Protein AF-A0AAP6H0I6-F1 (afdb_monomer)

Secondary structure (DSSP, 8-state):
-HHHHHSS-TTHHHHHHHTT--TT-B-TTS-BHHHHHHHTT--HHHHHHHHHTT--TTS--SSTT--HHHHHHHTT-HHHHHHHHHTT--TT--BPPPTT--SPPB-HHHHHHHH----TTTHHHHHHHHHHHHHTT---PPPPHHHHHHHHHTT---SGGGS---

Sequence (166 aa):
MIYAVRLEDPAFLPLLLKHGGDPNTRSSGGESLLFQAFINGNQWKNVQQLVEAGAKVNENNLGKADTVLSWYTARGGFDAAYWLLEHGADPTISAPAASGSSSPARQMMVEDIYWEITTPDLLPWQKKCQQWLIARNIPRPPMPEHIRKKREAFGFPTREEDIPLL

Radius of gyration: 16.96 Å; Cα contacts (8 Å, |Δi|>4): 222; chains: 1; bounding box: 37×36×47 Å

Nearest PDB structures (foldseek):
  3eu9-assembly1_A  TM=8.163E-01  e=2.969E-03  Homo sapiens
  6gcu-assembly2_F  TM=6.963E-01  e=8.961E-04  synthetic construct
  1nfi-assembly2_E  TM=8.223E-01  e=5.370E-02  Homo sapiens
  1ikn-assembly1_D  TM=6.160E-01  e=1.327E-02  Homo sapiens
  5vrq-assembly1_A-2  TM=4.408E-01  e=3.602E-02  Legionella pneumophila subsp. pneumophila str. Philadelphia 1

Foldseek 3Di:
DLVQLLDLPVPVLLVCLVVPNQQQDADPVQFHSLVSNCVSPVSLVSNVSSLVSPHPQADAGPDQVNGSLLVCLVVLVLVSNLVSVVSPHDQQRFDCDDPPDPDHTDSRSLLSLQQNDDDPVSVVSSLSVVVSCVVVVNDRDPHDPVSLVVCVVVVHDNDPVSRDSD

pLDDT: mean 89.98, std 9.04, range [55.81, 98.38]

Solvent-accessible surface area (backbone atoms only — not comparable to full-atom values): 9448 Å² total; per-residue (Å²): 106,72,70,40,38,47,41,87,63,60,69,55,42,58,55,42,45,75,72,74,44,64,45,70,46,58,46,96,88,55,37,36,44,57,54,45,7,46,75,51,77,53,31,58,70,43,37,53,52,30,48,77,68,66,23,65,55,70,48,56,40,89,52,72,47,35,27,60,53,37,59,27,26,76,69,36,39,21,59,61,31,37,54,39,48,77,70,69,38,63,54,75,54,41,35,76,49,61,94,89,54,89,58,75,59,50,42,59,37,50,45,25,52,76,62,57,78,58,54,82,87,34,43,69,30,30,33,51,42,44,51,55,33,52,78,68,71,49,75,87,71,81,83,52,68,71,56,36,54,50,27,50,76,72,73,43,77,64,52,70,88,76,52,71,92,103

Structure (mmCIF, N/CA/C/O backbone):
data_AF-A0AAP6H0I6-F1
#
_entry.id   AF-A0AAP6H0I6-F1
#
loop_
_atom_site.group_PDB
_atom_site.id
_atom_site.type_symbol
_atom_site.label_atom_id
_atom_site.label_alt_id
_atom_site.label_comp_id
_atom_site.label_asym_id
_atom_site.label_entity_id
_atom_site.label_seq_id
_atom_site.pdbx_PDB_ins_code
_atom_site.Cartn_x
_atom_site.Cartn_y
_atom_site.Cartn_z
_atom_site.occupancy
_atom_site.B_iso_or_equiv
_atom_site.auth_seq_id
_atom_site.auth_comp_id
_atom_site.auth_asym_id
_atom_site.auth_atom_id
_atom_site.pdbx_PDB_model_num
ATOM 1 N N . MET A 1 1 ? -5.540 5.046 20.612 1.00 90.25 1 MET A N 1
ATOM 2 C CA . MET A 1 1 ? -5.401 4.711 19.179 1.00 90.25 1 MET A CA 1
ATOM 3 C C . MET A 1 1 ? -4.033 5.087 18.629 1.00 90.25 1 MET A C 1
ATOM 5 O O . MET A 1 1 ? -3.238 4.181 18.442 1.00 90.25 1 MET A O 1
ATOM 9 N N . ILE A 1 2 ? -3.711 6.378 18.456 1.00 91.00 2 ILE A N 1
ATOM 10 C CA . ILE A 1 2 ? -2.448 6.816 17.819 1.00 91.00 2 ILE A CA 1
ATOM 11 C C . ILE A 1 2 ? -1.206 6.210 18.475 1.00 91.00 2 ILE A C 1
ATOM 13 O O . ILE A 1 2 ? -0.399 5.607 17.783 1.00 91.00 2 ILE A O 1
ATOM 17 N N . TYR A 1 3 ? -1.071 6.322 19.800 1.00 89.25 3 TYR A N 1
ATOM 18 C CA . TYR A 1 3 ? 0.094 5.779 20.504 1.00 89.25 3 TYR A CA 1
ATOM 19 C C . TYR A 1 3 ? 0.251 4.268 20.286 1.00 89.25 3 TYR A C 1
ATOM 21 O O . TYR A 1 3 ? 1.319 3.829 19.887 1.00 89.25 3 TYR A O 1
ATOM 29 N N . ALA A 1 4 ? -0.831 3.498 20.448 1.00 90.00 4 ALA A N 1
ATOM 30 C CA . ALA A 1 4 ? -0.816 2.045 20.274 1.00 90.00 4 ALA A CA 1
ATOM 31 C C . ALA A 1 4 ? -0.407 1.609 18.858 1.00 90.00 4 ALA A C 1
ATOM 33 O O . ALA A 1 4 ? 0.309 0.632 18.713 1.00 90.00 4 ALA A O 1
ATOM 34 N N . VAL A 1 5 ? -0.808 2.354 17.823 1.00 91.38 5 VAL A N 1
ATOM 35 C CA . VAL A 1 5 ? -0.427 2.058 16.431 1.00 91.38 5 VAL A CA 1
ATOM 36 C C . VAL A 1 5 ? 1.071 2.252 16.169 1.00 91.38 5 VAL A C 1
ATOM 38 O O . VAL A 1 5 ? 1.626 1.599 15.287 1.00 91.38 5 VAL A O 1
ATOM 41 N N . ARG A 1 6 ? 1.730 3.139 16.925 1.00 89.25 6 ARG A N 1
ATOM 42 C CA . ARG A 1 6 ? 3.173 3.402 16.805 1.00 89.25 6 ARG A CA 1
ATOM 43 C C . ARG A 1 6 ? 4.036 2.403 17.572 1.00 89.25 6 ARG A C 1
ATOM 45 O O . ARG A 1 6 ? 5.250 2.416 17.399 1.00 89.25 6 ARG A O 1
ATOM 52 N N . LEU A 1 7 ? 3.434 1.598 18.447 1.00 86.38 7 LEU A N 1
ATOM 53 C CA . LEU A 1 7 ? 4.160 0.585 19.200 1.00 86.38 7 LEU A CA 1
ATOM 54 C C . LEU A 1 7 ? 4.477 -0.608 18.301 1.00 86.38 7 LEU A C 1
ATOM 56 O O . LEU A 1 7 ? 3.654 -1.019 17.484 1.00 86.38 7 LEU A O 1
ATOM 60 N N . GLU A 1 8 ? 5.663 -1.172 18.508 1.00 81.94 8 GLU A N 1
ATOM 61 C CA . GLU A 1 8 ? 6.069 -2.431 17.882 1.00 81.94 8 GLU A CA 1
ATOM 62 C C . GLU A 1 8 ? 5.246 -3.613 18.405 1.00 81.94 8 GLU A C 1
ATOM 64 O O . GLU A 1 8 ? 4.947 -4.536 17.655 1.00 81.94 8 GLU A O 1
ATOM 69 N N . ASP A 1 9 ? 4.829 -3.566 19.676 1.00 85.62 9 ASP A N 1
ATOM 70 C CA . ASP A 1 9 ? 3.935 -4.565 20.258 1.00 85.62 9 ASP A CA 1
ATOM 71 C C . ASP A 1 9 ? 2.489 -4.366 19.751 1.00 85.62 9 ASP A C 1
ATOM 73 O O . ASP A 1 9 ? 1.813 -3.408 20.156 1.00 85.62 9 ASP A O 1
ATOM 77 N N . PRO A 1 10 ? 1.967 -5.285 18.913 1.00 82.94 10 PRO A N 1
ATOM 78 C CA . PRO A 1 10 ? 0.645 -5.170 18.317 1.00 82.94 10 PRO A CA 1
ATOM 79 C C . PRO A 1 10 ? -0.467 -5.636 19.268 1.00 82.94 10 PRO A C 1
ATOM 81 O O . PRO A 1 10 ? -1.601 -5.802 18.830 1.00 82.94 10 PRO A O 1
ATOM 84 N N . ALA A 1 11 ? -0.187 -5.935 20.543 1.00 88.62 11 ALA A N 1
ATOM 85 C CA . ALA A 1 11 ? -1.188 -6.446 21.482 1.00 88.62 11 ALA A CA 1
ATOM 86 C C . ALA A 1 11 ? -2.180 -5.369 21.953 1.00 88.62 11 ALA A C 1
ATOM 88 O O . ALA A 1 11 ? -3.350 -5.664 22.214 1.00 88.62 11 ALA A O 1
ATOM 89 N N . PHE A 1 12 ? -1.744 -4.109 22.037 1.00 89.19 12 PHE A N 1
ATOM 90 C CA . PHE A 1 12 ? -2.584 -3.016 22.537 1.00 89.19 12 PHE A CA 1
ATOM 91 C C . PHE A 1 12 ? -3.650 -2.576 21.537 1.00 89.19 12 PHE A C 1
ATOM 93 O O . PHE A 1 12 ? -4.757 -2.203 21.930 1.00 89.19 12 PHE A O 1
ATOM 100 N N . LEU A 1 13 ? -3.330 -2.611 20.244 1.00 93.44 13 LEU A N 1
ATOM 101 C CA . LEU A 1 13 ? -4.223 -2.128 19.200 1.00 93.44 13 LEU A CA 1
ATOM 102 C C . LEU A 1 13 ? -5.534 -2.947 19.108 1.00 93.44 13 LEU A C 1
ATOM 104 O O . LEU A 1 13 ? -6.596 -2.324 19.165 1.00 93.44 13 LEU A O 1
ATOM 108 N N . PRO A 1 14 ? -5.525 -4.297 19.086 1.00 92.94 14 PRO A N 1
ATOM 109 C CA . PRO A 1 14 ? -6.737 -5.117 19.103 1.00 92.94 14 PRO A CA 1
ATOM 110 C C . PRO A 1 14 ? -7.616 -4.878 20.323 1.00 92.94 14 PRO A C 1
ATOM 112 O O . PRO A 1 14 ? -8.838 -4.873 20.201 1.00 92.94 14 PRO A O 1
ATOM 115 N N . LEU A 1 15 ? -7.016 -4.664 21.500 1.00 92.94 15 LEU A N 1
ATOM 116 C CA . LEU A 1 15 ? -7.774 -4.379 22.715 1.00 92.94 15 LEU A CA 1
ATOM 117 C C . LEU A 1 15 ? -8.542 -3.062 22.569 1.00 92.94 15 LEU A C 1
ATOM 119 O O . LEU A 1 15 ? -9.735 -3.007 22.857 1.00 92.94 15 LEU A O 1
ATOM 123 N N . LEU A 1 16 ? -7.882 -2.015 22.071 1.00 94.06 16 LEU A N 1
ATOM 124 C CA . LEU A 1 16 ? -8.531 -0.727 21.844 1.00 94.06 16 LEU A CA 1
ATOM 125 C C . LEU A 1 16 ? -9.633 -0.827 20.785 1.00 94.06 16 LEU A C 1
ATOM 127 O O . LEU A 1 16 ? -10.728 -0.328 21.022 1.00 94.06 16 LEU A O 1
ATOM 131 N N . LEU A 1 17 ? -9.379 -1.509 19.664 1.00 95.31 17 LEU A N 1
ATOM 132 C CA . LEU A 1 17 ? -10.374 -1.736 18.608 1.00 95.31 17 LEU A CA 1
ATOM 133 C C . LEU A 1 17 ? -11.596 -2.501 19.147 1.00 95.31 17 LEU A C 1
ATOM 135 O O . LEU A 1 17 ? -12.733 -2.087 18.932 1.00 95.31 17 LEU A O 1
ATOM 139 N N . LYS A 1 18 ? -11.377 -3.556 19.945 1.00 94.38 18 LYS A N 1
ATOM 140 C CA . LYS A 1 18 ? -12.443 -4.345 20.587 1.00 94.38 18 LYS A CA 1
ATOM 141 C C . LYS A 1 18 ? -13.316 -3.519 21.538 1.00 94.38 18 LYS A C 1
ATOM 143 O O . LYS A 1 18 ? -14.498 -3.815 21.689 1.00 94.38 18 LYS A O 1
ATOM 148 N N . HIS A 1 19 ? -12.749 -2.501 22.179 1.00 95.00 19 HIS A N 1
ATOM 149 C CA . HIS A 1 19 ? -13.450 -1.635 23.129 1.00 95.00 19 HIS A CA 1
ATOM 150 C C . HIS A 1 19 ? -13.922 -0.303 22.515 1.00 95.00 19 HIS A C 1
ATOM 152 O O . HIS A 1 19 ? -14.126 0.669 23.238 1.00 95.00 19 HIS A O 1
ATOM 158 N N . GLY A 1 20 ? -14.139 -0.259 21.195 1.00 93.62 20 GLY A N 1
ATOM 159 C CA . GLY A 1 20 ? -14.747 0.888 20.507 1.00 93.62 20 GLY A CA 1
ATOM 160 C C . GLY A 1 20 ? -13.752 1.917 19.968 1.00 93.62 20 GLY A C 1
ATOM 161 O O . GLY A 1 20 ? -14.143 3.031 19.627 1.00 93.62 20 GLY A O 1
ATOM 162 N N . GLY A 1 21 ? -12.467 1.574 19.893 1.00 95.25 21 GLY A N 1
ATOM 163 C CA . GLY A 1 21 ? -11.473 2.381 19.198 1.00 95.25 21 GLY A CA 1
ATOM 164 C C . GLY A 1 21 ? -11.773 2.457 17.702 1.00 95.25 21 GLY A C 1
ATOM 165 O O . GLY A 1 21 ? -11.921 1.430 17.049 1.00 95.25 21 GLY A O 1
ATOM 166 N N . ASP A 1 22 ? -11.825 3.671 17.155 1.00 96.19 22 ASP A N 1
ATOM 167 C CA . ASP A 1 22 ? -12.079 3.883 15.728 1.00 96.19 22 ASP A CA 1
ATOM 168 C C . ASP A 1 22 ? -10.789 3.674 14.903 1.00 96.19 22 ASP A C 1
ATOM 170 O O . ASP A 1 22 ? -9.833 4.451 15.072 1.00 96.19 22 ASP A O 1
ATOM 174 N N . PRO A 1 23 ? -10.731 2.675 13.995 1.00 96.06 23 PRO A N 1
ATOM 175 C CA . PRO A 1 23 ? -9.578 2.442 13.119 1.00 96.06 23 PRO A CA 1
ATOM 176 C C . PRO A 1 23 ? -9.348 3.570 12.097 1.00 96.06 23 PRO A C 1
ATOM 178 O O . PRO A 1 23 ? -8.298 3.610 11.459 1.00 96.06 23 PRO A O 1
ATOM 181 N N . ASN A 1 24 ? -10.287 4.511 11.968 1.00 96.00 24 ASN A N 1
ATOM 182 C CA . ASN A 1 24 ? -10.203 5.684 11.097 1.00 96.00 24 ASN A CA 1
ATOM 183 C C . ASN A 1 24 ? -9.840 6.974 11.847 1.00 96.00 24 ASN A C 1
ATOM 185 O O . ASN A 1 24 ? -9.893 8.061 11.268 1.00 96.00 24 ASN A O 1
ATOM 189 N N . THR A 1 25 ? -9.445 6.873 13.122 1.00 95.12 25 THR A N 1
ATOM 190 C CA . THR A 1 25 ? -8.936 8.023 13.883 1.00 95.12 25 THR A CA 1
ATOM 191 C C . THR A 1 25 ? -7.787 8.693 13.118 1.00 95.12 25 THR A C 1
ATOM 193 O O . THR A 1 25 ? -6.966 8.021 12.492 1.00 95.12 25 THR A O 1
ATOM 196 N N . ARG A 1 26 ? -7.685 10.022 13.199 1.00 94.25 26 ARG A N 1
ATOM 197 C CA . ARG A 1 26 ? -6.571 10.776 12.610 1.00 94.25 26 ARG A CA 1
ATOM 198 C C . ARG A 1 26 ? -5.647 11.343 13.691 1.00 94.25 26 ARG A C 1
ATOM 200 O O . ARG A 1 26 ? -6.077 11.593 14.817 1.00 94.25 26 ARG A O 1
ATOM 207 N N . SER A 1 27 ? -4.362 11.489 13.372 1.00 93.50 27 SER A N 1
ATOM 208 C CA . SER A 1 27 ? -3.365 12.121 14.241 1.00 93.50 27 SER A CA 1
ATOM 209 C C . SER A 1 27 ? -3.682 13.606 14.436 1.00 93.50 27 SER A C 1
ATOM 211 O O . SER A 1 27 ? -4.517 14.173 13.734 1.00 93.50 27 SER A O 1
ATOM 213 N N . SER A 1 28 ? -2.988 14.271 15.362 1.00 91.25 28 SER A N 1
ATOM 214 C CA . SER A 1 28 ? -3.088 15.731 15.510 1.00 91.25 28 SER A CA 1
ATOM 215 C C . SER A 1 28 ? -2.647 16.489 14.252 1.00 91.25 28 SER A C 1
ATOM 217 O O . SER A 1 28 ? -3.117 17.595 14.017 1.00 91.25 28 SER A O 1
ATOM 219 N N . GLY A 1 29 ? -1.772 15.890 13.436 1.00 90.06 29 GLY A N 1
ATOM 220 C CA . GLY A 1 29 ? -1.389 16.392 12.112 1.00 90.06 29 GLY A CA 1
ATOM 221 C C . GLY A 1 29 ? -2.385 16.026 11.010 1.00 90.06 29 GLY A C 1
ATOM 222 O O . GLY A 1 29 ? -2.133 16.292 9.841 1.00 90.06 29 GLY A O 1
ATOM 223 N N . GLY A 1 30 ? -3.504 15.393 11.368 1.00 92.81 30 GLY A N 1
ATOM 224 C CA . GLY A 1 30 ? -4.517 14.949 10.431 1.00 92.81 30 GLY A CA 1
ATOM 225 C C . GLY A 1 30 ? -4.112 13.712 9.642 1.00 92.81 30 GLY A C 1
ATOM 226 O O . GLY A 1 30 ? -4.675 13.509 8.582 1.00 92.81 30 GLY A O 1
ATOM 227 N N . GLU A 1 31 ? -3.184 12.875 10.102 1.00 94.12 31 GLU A N 1
ATOM 228 C CA . GLU A 1 31 ? -2.755 11.672 9.369 1.00 94.12 31 GLU A CA 1
ATOM 229 C C . GLU A 1 31 ? -3.580 10.440 9.760 1.00 94.12 31 GLU A C 1
ATOM 231 O O . GLU A 1 31 ? -3.934 10.285 10.926 1.00 94.12 31 GLU A O 1
ATOM 236 N N . SER A 1 32 ? -3.843 9.526 8.829 1.00 94.81 32 SER A N 1
ATOM 237 C CA . SER A 1 32 ? -4.544 8.268 9.126 1.00 94.81 32 SER A CA 1
ATOM 238 C C . SER A 1 32 ? -3.731 7.342 10.045 1.00 94.81 32 SER A C 1
ATOM 240 O O . SER A 1 32 ? -2.497 7.361 10.038 1.00 94.81 32 SER A O 1
ATOM 242 N N . LEU A 1 33 ? -4.407 6.468 10.804 1.00 95.06 33 LEU A N 1
ATOM 243 C CA . LEU A 1 33 ? -3.723 5.413 11.569 1.00 95.06 33 LEU A CA 1
ATOM 244 C C . LEU A 1 33 ? -2.907 4.475 10.663 1.00 95.06 33 LEU A C 1
ATOM 246 O O . LEU A 1 33 ? -1.814 4.074 11.053 1.00 95.06 33 LEU A O 1
ATOM 250 N N . LEU A 1 34 ? -3.383 4.182 9.446 1.00 95.19 34 LEU A N 1
ATOM 251 C CA . LEU A 1 34 ? -2.640 3.376 8.468 1.00 95.19 34 LEU A CA 1
ATOM 252 C C . LEU A 1 34 ? -1.285 4.018 8.125 1.00 95.19 34 LEU A C 1
ATOM 254 O O . LEU A 1 34 ? -0.264 3.332 8.111 1.00 95.19 34 LEU A O 1
ATOM 258 N N . PHE A 1 35 ? -1.250 5.343 7.937 1.00 94.12 35 PHE A N 1
ATOM 259 C CA . PHE A 1 35 ? 0.005 6.072 7.725 1.00 94.12 35 PHE A CA 1
ATOM 260 C C . PHE A 1 35 ? 0.914 6.018 8.947 1.00 94.12 35 PHE A C 1
ATOM 262 O O . PHE A 1 35 ? 2.112 5.775 8.824 1.00 94.12 35 PHE A O 1
ATOM 269 N N . GLN A 1 36 ? 0.349 6.213 10.141 1.00 94.44 36 GLN A N 1
ATOM 270 C CA . GLN A 1 36 ? 1.124 6.170 11.379 1.00 94.44 36 GLN A CA 1
ATOM 271 C C . GLN A 1 36 ? 1.805 4.816 11.582 1.00 94.44 36 GLN A C 1
ATOM 273 O O . GLN A 1 36 ? 2.977 4.793 11.954 1.00 94.44 36 GLN A O 1
ATOM 278 N N . ALA A 1 37 ? 1.108 3.712 11.306 1.00 93.44 37 ALA A N 1
ATOM 279 C CA . ALA A 1 37 ? 1.679 2.368 11.368 1.00 93.44 37 ALA A CA 1
ATOM 280 C C . ALA A 1 37 ? 2.855 2.214 10.390 1.00 93.44 37 ALA A C 1
ATOM 282 O O . ALA A 1 37 ? 3.903 1.674 10.743 1.00 93.44 37 ALA A O 1
ATOM 283 N N . PHE A 1 38 ? 2.704 2.743 9.173 1.00 92.94 38 PHE A N 1
ATOM 284 C CA . PHE A 1 38 ? 3.725 2.669 8.136 1.00 92.94 38 PHE A CA 1
ATOM 285 C C . PHE A 1 38 ? 4.985 3.483 8.475 1.00 92.94 38 PHE A C 1
ATOM 287 O O . PHE A 1 38 ? 6.100 2.965 8.400 1.00 92.94 38 PHE A O 1
ATOM 294 N N . ILE A 1 39 ? 4.842 4.753 8.872 1.00 91.69 39 ILE A N 1
ATOM 295 C CA . ILE A 1 39 ? 6.002 5.633 9.106 1.00 91.69 39 ILE A CA 1
ATOM 296 C C . ILE A 1 39 ? 6.757 5.307 10.399 1.00 91.69 39 ILE A C 1
ATOM 298 O O . ILE A 1 39 ? 7.950 5.588 10.485 1.00 91.69 39 ILE A O 1
ATOM 302 N N . ASN A 1 40 ? 6.105 4.688 11.389 1.00 90.12 40 ASN A N 1
ATOM 303 C CA . ASN A 1 40 ? 6.730 4.307 12.661 1.00 90.12 40 ASN A CA 1
ATOM 304 C C . ASN A 1 40 ? 7.363 2.908 12.586 1.00 90.12 40 ASN A C 1
ATOM 306 O O . ASN A 1 40 ? 7.094 2.045 13.416 1.00 90.12 40 ASN A O 1
ATOM 310 N N . GLY A 1 41 ? 8.212 2.685 11.580 1.00 85.25 41 GLY A N 1
ATOM 311 C CA . GLY A 1 41 ? 8.968 1.436 11.429 1.00 85.25 41 GLY A CA 1
ATOM 312 C C . GLY A 1 41 ? 8.256 0.343 10.633 1.00 85.25 41 GLY A C 1
ATOM 313 O O . GLY A 1 41 ? 8.614 -0.819 10.771 1.00 85.25 41 GLY A O 1
ATOM 314 N N . ASN A 1 42 ? 7.282 0.701 9.789 1.00 87.88 42 ASN A N 1
ATOM 315 C CA . ASN A 1 42 ? 6.513 -0.240 8.976 1.00 87.88 42 ASN A CA 1
ATOM 316 C C . ASN A 1 42 ? 5.873 -1.357 9.818 1.00 87.88 42 ASN A C 1
ATOM 318 O O . ASN A 1 42 ? 6.121 -2.541 9.597 1.00 87.88 42 ASN A O 1
ATOM 322 N N . GLN A 1 43 ? 5.043 -0.965 10.789 1.00 93.06 43 GLN A N 1
ATOM 323 C CA . GLN A 1 43 ? 4.331 -1.872 11.692 1.00 93.06 43 GLN A CA 1
ATOM 324 C C . GLN A 1 43 ? 3.248 -2.654 10.939 1.00 93.06 43 GLN A C 1
ATOM 326 O O . GLN A 1 43 ? 2.051 -2.389 11.069 1.00 93.06 43 GLN A O 1
ATOM 331 N N . TRP A 1 44 ? 3.665 -3.618 10.118 1.00 94.19 44 TRP A N 1
ATOM 332 C CA . TRP A 1 44 ? 2.796 -4.320 9.176 1.00 94.19 44 TRP A CA 1
ATOM 333 C C . TRP A 1 44 ? 1.626 -5.017 9.869 1.00 94.19 44 TRP A C 1
ATOM 335 O O . TRP A 1 44 ? 0.484 -4.910 9.431 1.00 94.19 44 TRP A O 1
ATOM 345 N N . LYS A 1 45 ? 1.875 -5.637 11.025 1.00 94.56 45 LYS A N 1
ATOM 346 C CA . LYS A 1 45 ? 0.820 -6.286 11.807 1.00 94.56 45 LYS A CA 1
ATOM 347 C C . LYS A 1 45 ? -0.240 -5.298 12.309 1.00 94.56 45 LYS A C 1
ATOM 349 O O . LYS A 1 45 ? -1.419 -5.640 12.324 1.00 94.56 45 LYS A O 1
ATOM 354 N N . ASN A 1 46 ? 0.149 -4.064 12.642 1.00 95.00 46 ASN A N 1
ATOM 355 C CA . ASN A 1 46 ? -0.803 -3.014 13.008 1.00 95.00 46 ASN A CA 1
ATOM 356 C C . ASN A 1 46 ? -1.612 -2.551 11.789 1.00 95.00 46 ASN A C 1
ATOM 358 O O . ASN A 1 46 ? -2.808 -2.312 11.919 1.00 95.00 46 ASN A O 1
ATOM 362 N N . VAL A 1 47 ? -0.998 -2.469 10.601 1.00 95.81 47 VAL A N 1
ATOM 363 C CA . VAL A 1 47 ? -1.725 -2.191 9.349 1.00 95.81 47 VAL A CA 1
ATOM 364 C C . VAL A 1 47 ? -2.787 -3.260 9.106 1.00 95.81 47 VAL A C 1
ATOM 366 O O . VAL A 1 47 ? -3.950 -2.912 8.926 1.00 95.81 47 VAL A O 1
ATOM 369 N N . GLN A 1 48 ? -2.421 -4.542 9.181 1.00 96.44 48 GLN A N 1
ATOM 370 C CA . GLN A 1 48 ? -3.362 -5.651 8.994 1.00 96.44 48 GLN A CA 1
ATOM 371 C C . GLN A 1 48 ? -4.539 -5.564 9.973 1.00 96.44 48 GLN A C 1
ATOM 373 O O . GLN A 1 48 ? -5.688 -5.561 9.545 1.00 96.44 48 GLN A O 1
ATOM 378 N N . GLN A 1 49 ? -4.262 -5.375 11.267 1.00 95.56 49 GLN A N 1
ATOM 379 C CA . GLN A 1 49 ? -5.298 -5.245 12.298 1.00 95.56 49 GLN A CA 1
ATOM 380 C C . GLN A 1 49 ? -6.236 -4.052 12.066 1.00 95.56 49 GLN A C 1
ATOM 382 O O . GLN A 1 49 ? -7.436 -4.160 12.304 1.00 95.56 49 GLN A O 1
ATOM 387 N N . LEU A 1 50 ? -5.712 -2.909 11.611 1.00 96.56 50 LEU A N 1
ATOM 388 C CA . LEU A 1 50 ? -6.534 -1.743 11.277 1.00 96.56 50 LEU A CA 1
ATOM 389 C C . LEU A 1 50 ? -7.455 -2.042 10.093 1.00 96.56 50 LEU A C 1
ATOM 391 O O . LEU A 1 50 ? -8.641 -1.725 10.155 1.00 96.56 50 LEU A O 1
ATOM 395 N N . VAL A 1 51 ? -6.922 -2.651 9.032 1.00 97.06 51 VAL A N 1
ATOM 396 C CA . VAL A 1 51 ? -7.696 -3.008 7.835 1.00 97.06 51 VAL A CA 1
ATOM 397 C C . VAL A 1 51 ? -8.775 -4.038 8.168 1.00 97.06 51 VAL A C 1
ATOM 399 O O . VAL A 1 51 ? -9.935 -3.830 7.824 1.00 97.06 51 VAL A O 1
ATOM 402 N N . GLU A 1 52 ? -8.435 -5.086 8.919 1.00 95.94 52 GLU A N 1
ATOM 403 C CA . GLU A 1 52 ? -9.384 -6.100 9.402 1.00 95.94 52 GLU A CA 1
ATOM 404 C C . GLU A 1 52 ? -10.476 -5.503 10.304 1.00 95.94 52 GLU A C 1
ATOM 406 O O . GLU A 1 52 ? -11.612 -5.974 10.301 1.00 95.94 52 GLU A O 1
ATOM 411 N N . ALA A 1 53 ? -10.164 -4.434 11.041 1.00 95.94 53 ALA A N 1
ATOM 412 C CA . ALA A 1 53 ? -11.129 -3.707 11.859 1.00 95.94 53 ALA A CA 1
ATOM 413 C C . ALA A 1 53 ? -11.980 -2.687 11.077 1.00 95.94 53 ALA A C 1
ATOM 415 O O . ALA A 1 53 ? -12.820 -2.016 11.678 1.00 95.94 53 ALA A O 1
ATOM 416 N N . GLY A 1 54 ? -11.798 -2.558 9.758 1.00 95.44 54 GLY A N 1
ATOM 417 C CA . GLY A 1 54 ? -12.578 -1.651 8.911 1.00 95.44 54 GLY A CA 1
ATOM 418 C C . GLY A 1 54 ? -11.958 -0.264 8.720 1.00 95.44 54 GLY A C 1
ATOM 419 O O . GLY A 1 54 ? -12.681 0.715 8.511 1.00 95.44 54 GLY A O 1
ATOM 420 N N . ALA A 1 55 ? -10.629 -0.145 8.796 1.00 96.44 55 ALA A N 1
ATOM 421 C CA . ALA A 1 55 ? -9.943 1.058 8.335 1.00 96.44 55 ALA A CA 1
ATOM 422 C C . ALA A 1 55 ? -10.218 1.301 6.844 1.00 96.44 55 ALA A C 1
ATOM 424 O O . ALA A 1 55 ? -10.211 0.383 6.023 1.00 96.44 55 ALA A O 1
ATOM 425 N N . LYS A 1 56 ? -10.407 2.564 6.469 1.00 95.81 56 LYS A N 1
ATOM 426 C CA . LYS A 1 56 ? -10.629 2.975 5.083 1.00 95.81 56 LYS A CA 1
ATOM 427 C C . LYS A 1 56 ? -9.317 2.939 4.297 1.00 95.81 56 LYS A C 1
ATOM 429 O O . LYS A 1 56 ? -8.612 3.938 4.185 1.00 95.81 56 LYS A O 1
ATOM 434 N N . VAL A 1 57 ? -9.027 1.779 3.713 1.00 96.19 57 VAL A N 1
ATOM 435 C CA . VAL A 1 57 ? -7.810 1.479 2.930 1.00 96.19 57 VAL A CA 1
ATOM 436 C C . VAL A 1 57 ? -7.566 2.469 1.780 1.00 96.19 57 VAL A C 1
ATOM 438 O O . VAL A 1 57 ? -6.424 2.786 1.458 1.00 96.19 57 VAL A O 1
ATOM 441 N N . ASN A 1 58 ? -8.645 2.989 1.192 1.00 95.19 58 ASN A N 1
ATOM 442 C CA . ASN A 1 58 ? -8.618 3.876 0.028 1.00 95.19 58 ASN A CA 1
ATOM 443 C C . ASN A 1 58 ? -8.747 5.367 0.380 1.00 95.19 58 ASN A C 1
ATOM 445 O O . ASN A 1 58 ? -8.788 6.206 -0.520 1.00 95.19 58 ASN A O 1
ATOM 449 N N . GLU A 1 59 ? -8.854 5.723 1.667 1.00 90.94 59 GLU A N 1
ATOM 450 C CA . GLU A 1 59 ? -8.907 7.130 2.062 1.00 90.94 59 GLU A CA 1
ATOM 451 C C . GLU A 1 59 ? -7.529 7.772 1.875 1.00 90.94 59 GLU A C 1
ATOM 453 O O . GLU A 1 59 ? -6.503 7.235 2.295 1.00 90.94 59 GLU A O 1
ATOM 458 N N . ASN A 1 60 ? -7.518 8.949 1.253 1.00 90.44 60 ASN A N 1
ATOM 459 C CA . ASN A 1 60 ? -6.313 9.755 1.169 1.00 90.44 60 ASN A CA 1
ATOM 460 C C . ASN A 1 60 ? -5.863 10.178 2.575 1.00 90.44 60 ASN A C 1
ATOM 462 O O . ASN A 1 60 ? -6.657 10.605 3.423 1.00 90.44 60 ASN A O 1
ATOM 466 N N . ASN A 1 61 ? -4.560 10.106 2.803 1.00 90.44 61 ASN A N 1
ATOM 467 C CA . ASN A 1 61 ? -3.931 10.619 3.999 1.00 90.44 61 ASN A CA 1
ATOM 468 C C . ASN A 1 61 ? -3.855 12.151 3.936 1.00 90.44 61 ASN A C 1
ATOM 470 O O . ASN A 1 61 ? -4.843 12.805 4.254 1.00 90.44 61 ASN A O 1
ATOM 474 N N . LEU A 1 62 ? -2.740 12.753 3.534 1.00 88.19 62 LEU A N 1
ATOM 475 C CA . LEU A 1 62 ? -2.622 14.214 3.459 1.00 88.19 62 LEU A CA 1
ATOM 476 C C . LEU A 1 62 ? -2.694 14.720 2.014 1.00 88.19 62 LEU A C 1
ATOM 478 O O . LEU A 1 62 ? -3.190 15.819 1.767 1.00 88.19 62 LEU A O 1
ATOM 482 N N . GLY A 1 63 ? -2.202 13.924 1.063 1.00 82.81 63 GLY A N 1
ATOM 483 C CA . GLY A 1 63 ? -2.150 14.257 -0.360 1.00 82.81 63 GLY A CA 1
ATOM 484 C C . GLY A 1 63 ? -3.209 13.559 -1.217 1.00 82.81 63 GLY A C 1
ATOM 485 O O . GLY A 1 63 ? -4.025 12.776 -0.745 1.00 82.81 63 GLY A O 1
ATOM 486 N N . LYS A 1 64 ? -3.189 13.835 -2.525 1.00 81.19 64 LYS A N 1
ATOM 487 C CA . LYS A 1 64 ? -3.992 13.091 -3.510 1.00 81.19 64 LYS A CA 1
ATOM 488 C C . LYS A 1 64 ? -3.239 11.830 -3.933 1.00 81.19 64 LYS A C 1
ATOM 490 O O . LYS A 1 64 ? -2.037 11.918 -4.159 1.00 81.19 64 LYS A O 1
ATOM 495 N N . ALA A 1 65 ? -3.953 10.711 -4.082 1.00 82.38 65 ALA A N 1
ATOM 496 C CA . ALA A 1 65 ? -3.360 9.382 -4.287 1.00 82.38 65 ALA A CA 1
ATOM 497 C C . ALA A 1 65 ? -2.359 8.983 -3.190 1.00 82.38 65 ALA A C 1
ATOM 499 O O . ALA A 1 65 ? -1.455 8.187 -3.418 1.00 82.38 65 ALA A O 1
ATOM 500 N N . ASP A 1 66 ? -2.552 9.539 -1.994 1.00 90.06 66 ASP A N 1
ATOM 501 C CA . ASP A 1 66 ? -1.738 9.306 -0.807 1.00 90.06 66 ASP A CA 1
ATOM 502 C C . ASP A 1 66 ? -2.422 8.232 0.046 1.00 90.06 66 ASP A C 1
ATOM 504 O O . ASP A 1 66 ? -2.992 8.517 1.100 1.00 90.06 66 ASP A O 1
ATOM 508 N N . THR A 1 67 ? -2.480 7.011 -0.487 1.00 94.06 67 THR A N 1
ATOM 509 C CA . THR A 1 67 ? -3.140 5.855 0.142 1.00 94.06 67 THR A CA 1
ATOM 510 C C . THR A 1 67 ? -2.112 4.913 0.760 1.00 94.06 67 THR A C 1
ATOM 512 O O . THR A 1 67 ? -0.930 4.947 0.407 1.00 94.06 67 THR A O 1
ATOM 515 N N . VAL A 1 68 ? -2.562 4.004 1.631 1.00 94.75 68 VAL A N 1
ATOM 516 C CA . VAL A 1 68 ? -1.669 2.989 2.214 1.00 94.75 68 VAL A CA 1
ATOM 517 C C . VAL A 1 68 ? -0.974 2.145 1.144 1.00 94.75 68 VAL A C 1
ATOM 519 O O . VAL A 1 68 ? 0.222 1.890 1.252 1.00 94.75 68 VAL A O 1
ATOM 522 N N . LEU A 1 69 ? -1.687 1.790 0.070 1.00 96.44 69 LEU A N 1
ATOM 523 C CA . LEU A 1 69 ? -1.125 1.035 -1.047 1.00 96.44 69 LEU A CA 1
ATOM 524 C C . LEU A 1 69 ? 0.005 1.809 -1.739 1.00 96.44 69 LEU A C 1
ATOM 526 O O . LEU A 1 69 ? 1.053 1.224 -1.998 1.00 96.44 69 LEU A O 1
ATOM 530 N N . SER A 1 70 ? -0.170 3.118 -1.957 1.00 94.62 70 SER A N 1
ATOM 531 C CA . SER A 1 70 ? 0.833 3.967 -2.615 1.00 94.62 70 SER A CA 1
ATOM 532 C C . SER A 1 70 ? 2.189 3.961 -1.903 1.00 94.62 70 SER A C 1
ATOM 534 O O . SER A 1 70 ? 3.232 3.912 -2.554 1.00 94.62 70 SER A O 1
ATOM 536 N N . TRP A 1 71 ? 2.210 3.932 -0.566 1.00 93.75 71 TRP A N 1
ATOM 537 C CA . TRP A 1 71 ? 3.467 3.895 0.182 1.00 93.75 71 TRP A CA 1
ATOM 538 C C . TRP A 1 71 ? 4.170 2.539 0.102 1.00 93.75 71 TRP A C 1
ATOM 540 O O . TRP A 1 71 ? 5.402 2.496 0.062 1.00 93.75 71 TRP A O 1
ATOM 550 N N . TYR A 1 72 ? 3.413 1.438 0.067 1.00 95.06 72 TYR A N 1
ATOM 551 C CA . TYR A 1 72 ? 3.982 0.098 -0.076 1.00 95.06 72 TYR A CA 1
ATOM 552 C C . TYR A 1 72 ? 4.525 -0.138 -1.485 1.00 95.06 72 TYR A C 1
ATOM 554 O O . TYR A 1 72 ? 5.652 -0.620 -1.619 1.00 95.06 72 TYR A O 1
ATOM 562 N N . THR A 1 73 ? 3.785 0.249 -2.529 1.00 94.38 73 THR A N 1
ATOM 563 C CA . THR A 1 73 ? 4.239 0.085 -3.918 1.00 94.38 73 THR A CA 1
ATOM 564 C C . THR A 1 73 ? 5.469 0.940 -4.210 1.00 94.38 73 THR A C 1
ATOM 566 O O . THR A 1 73 ? 6.442 0.420 -4.751 1.00 94.38 73 THR A O 1
ATOM 569 N N . ALA A 1 74 ? 5.500 2.192 -3.740 1.00 91.25 74 ALA A N 1
ATOM 570 C CA . ALA A 1 74 ? 6.636 3.095 -3.937 1.00 91.25 74 ALA A CA 1
ATOM 571 C C . ALA A 1 74 ? 7.927 2.625 -3.237 1.00 91.25 74 ALA A C 1
ATOM 573 O O . ALA A 1 74 ? 9.028 3.036 -3.607 1.00 91.25 74 ALA A O 1
ATOM 574 N N . ARG A 1 75 ? 7.818 1.767 -2.211 1.00 90.31 75 ARG A N 1
ATOM 575 C CA . ARG A 1 75 ? 8.968 1.135 -1.537 1.00 90.31 75 ARG A CA 1
ATOM 576 C C . ARG A 1 75 ? 9.277 -0.278 -2.038 1.00 90.31 75 ARG A C 1
ATOM 578 O O . ARG A 1 75 ? 10.179 -0.912 -1.499 1.00 90.31 75 ARG A O 1
ATOM 585 N N . GLY A 1 76 ? 8.545 -0.781 -3.033 1.00 92.00 76 GLY A N 1
ATOM 586 C CA . GLY A 1 76 ? 8.698 -2.144 -3.546 1.00 92.00 76 GLY A CA 1
ATOM 587 C C . GLY A 1 76 ? 8.221 -3.243 -2.587 1.00 92.00 76 GLY A C 1
ATOM 588 O O . GLY A 1 76 ? 8.558 -4.407 -2.806 1.00 92.00 76 GLY A O 1
ATOM 589 N N . GLY A 1 77 ? 7.450 -2.896 -1.547 1.00 94.44 77 GLY A N 1
ATOM 590 C CA . GLY A 1 77 ? 6.881 -3.805 -0.541 1.00 94.44 77 GLY A CA 1
ATOM 591 C C . GLY A 1 77 ? 5.679 -4.579 -1.081 1.00 94.44 77 GLY A C 1
ATOM 592 O O . GLY A 1 77 ? 4.539 -4.345 -0.676 1.00 94.44 77 GLY A O 1
ATOM 593 N N . PHE A 1 78 ? 5.921 -5.440 -2.071 1.00 96.25 78 PHE A N 1
ATOM 594 C CA . PHE A 1 78 ? 4.857 -6.059 -2.860 1.00 96.25 78 PHE A CA 1
ATOM 595 C C . PHE A 1 78 ? 4.092 -7.176 -2.149 1.00 96.25 78 PHE A C 1
ATOM 597 O O . PHE A 1 78 ? 2.968 -7.472 -2.539 1.00 96.25 78 PHE A O 1
ATOM 604 N N . ASP A 1 79 ? 4.654 -7.777 -1.106 1.00 97.06 79 ASP A N 1
ATOM 605 C CA . ASP A 1 79 ? 3.958 -8.721 -0.229 1.00 97.06 79 ASP A CA 1
ATOM 606 C C . ASP A 1 79 ? 2.801 -8.037 0.516 1.00 97.06 79 ASP A C 1
ATOM 608 O O . ASP A 1 79 ? 1.653 -8.489 0.459 1.00 97.06 79 ASP A O 1
ATOM 612 N N . ALA A 1 80 ? 3.085 -6.884 1.123 1.00 96.88 80 ALA A N 1
ATOM 613 C CA . ALA A 1 80 ? 2.104 -6.024 1.761 1.00 96.88 80 ALA A CA 1
ATOM 614 C C . ALA A 1 80 ? 1.126 -5.430 0.740 1.00 96.88 80 ALA A C 1
ATOM 616 O O . ALA A 1 80 ? -0.084 -5.435 0.968 1.00 96.88 80 ALA A O 1
ATOM 617 N N . ALA A 1 81 ? 1.626 -4.977 -0.416 1.00 97.31 81 ALA A N 1
ATOM 618 C CA . ALA A 1 81 ? 0.775 -4.463 -1.487 1.00 97.31 81 ALA A CA 1
ATOM 619 C C . ALA A 1 81 ? -0.221 -5.523 -1.981 1.00 97.31 81 ALA A C 1
ATOM 621 O O . ALA A 1 81 ? -1.406 -5.228 -2.099 1.00 97.31 81 ALA A O 1
ATOM 622 N N . TYR A 1 82 ? 0.225 -6.763 -2.208 1.00 97.94 82 TYR A N 1
ATOM 623 C CA . TYR A 1 82 ? -0.653 -7.853 -2.630 1.00 97.94 82 TYR A CA 1
ATOM 624 C C . TYR A 1 82 ? -1.736 -8.133 -1.588 1.00 97.94 82 TYR A C 1
ATOM 626 O O . TYR A 1 82 ? -2.910 -8.243 -1.931 1.00 97.94 82 TYR A O 1
ATOM 634 N N . TRP A 1 83 ? -1.366 -8.190 -0.306 1.00 98.38 83 TRP A N 1
ATOM 635 C CA . TRP A 1 83 ? -2.341 -8.365 0.768 1.00 98.38 83 TRP A CA 1
ATOM 636 C C . TRP A 1 83 ? -3.366 -7.224 0.797 1.00 98.38 83 TRP A C 1
ATOM 638 O O . TRP A 1 83 ? -4.559 -7.484 0.914 1.00 98.38 83 TRP A O 1
ATOM 648 N N . LEU A 1 84 ? -2.932 -5.971 0.628 1.00 98.00 84 LEU A N 1
ATOM 649 C CA . LEU A 1 84 ? -3.826 -4.809 0.570 1.00 98.00 84 LEU A CA 1
ATOM 650 C C . LEU A 1 84 ? -4.784 -4.875 -0.626 1.00 98.00 84 LEU A C 1
ATOM 652 O O . LEU A 1 84 ? -5.967 -4.582 -0.460 1.00 98.00 84 LEU A O 1
ATOM 656 N N . LEU A 1 85 ? -4.309 -5.294 -1.805 1.00 97.94 85 LEU A N 1
ATOM 6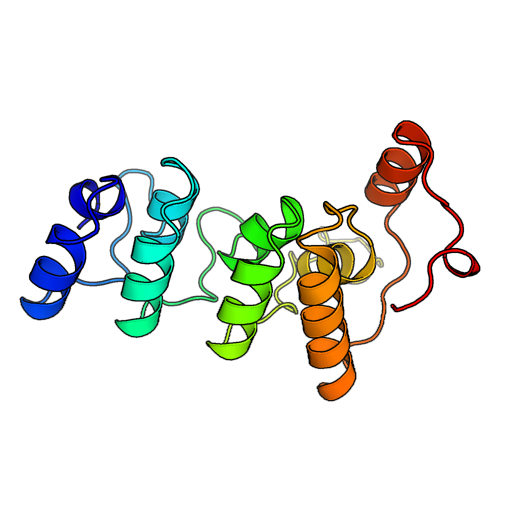57 C CA . LEU A 1 85 ? -5.150 -5.504 -2.992 1.00 97.94 85 LEU A CA 1
ATOM 658 C C . LEU A 1 85 ? -6.250 -6.542 -2.724 1.00 97.94 85 LEU A C 1
ATOM 660 O O . LEU A 1 85 ? -7.413 -6.323 -3.066 1.00 97.94 85 LEU A O 1
ATOM 664 N N . GLU A 1 86 ? -5.911 -7.638 -2.043 1.00 97.75 86 GLU A N 1
ATOM 665 C CA . GLU A 1 86 ? -6.883 -8.657 -1.623 1.00 97.75 86 GLU A CA 1
ATOM 666 C C . GLU A 1 86 ? -7.884 -8.136 -0.575 1.00 97.75 86 GLU A C 1
ATOM 668 O O . GLU A 1 86 ? -8.989 -8.663 -0.468 1.00 97.75 86 GLU A O 1
ATOM 673 N N . HIS A 1 87 ? -7.541 -7.065 0.148 1.00 97.56 87 HIS A N 1
ATOM 674 C CA . HIS A 1 87 ? -8.391 -6.414 1.155 1.00 97.56 87 HIS A CA 1
ATOM 675 C C . HIS A 1 87 ? -9.029 -5.108 0.651 1.00 97.56 87 HIS A C 1
ATOM 677 O O . HIS A 1 87 ? -9.397 -4.234 1.436 1.00 97.56 87 HIS A O 1
ATOM 683 N N . GLY A 1 88 ? -9.197 -4.976 -0.668 1.00 95.94 88 GLY A N 1
ATOM 684 C CA . GLY A 1 88 ? -9.984 -3.902 -1.277 1.00 95.94 88 GLY A CA 1
ATOM 685 C C . GLY A 1 88 ? -9.228 -2.596 -1.514 1.00 95.94 88 GLY A C 1
ATOM 686 O O . GLY A 1 88 ? -9.868 -1.579 -1.792 1.00 95.94 88 GLY A O 1
ATOM 687 N N . ALA A 1 89 ? -7.894 -2.599 -1.430 1.00 96.75 89 ALA A N 1
ATOM 688 C CA . ALA A 1 89 ? -7.102 -1.467 -1.893 1.00 96.75 89 ALA A CA 1
ATOM 689 C C . ALA A 1 89 ? -7.275 -1.266 -3.404 1.00 96.75 89 ALA A C 1
ATOM 691 O O . ALA A 1 89 ? -7.171 -2.213 -4.185 1.00 96.75 89 ALA A O 1
ATOM 692 N N . ASP A 1 90 ? -7.514 -0.025 -3.813 1.00 95.31 90 ASP A N 1
ATOM 693 C CA . ASP A 1 90 ? -7.710 0.350 -5.208 1.00 95.31 90 ASP A CA 1
ATOM 694 C C . ASP A 1 90 ? -6.424 0.977 -5.785 1.00 95.31 90 ASP A C 1
ATOM 696 O O . ASP A 1 90 ? -6.076 2.113 -5.439 1.00 95.31 90 ASP A O 1
ATOM 700 N N . PRO A 1 91 ? -5.709 0.273 -6.685 1.00 95.06 91 PRO A N 1
ATOM 701 C CA . PRO A 1 91 ? -4.489 0.785 -7.307 1.00 95.06 91 PRO A CA 1
ATOM 702 C C . PRO A 1 91 ? -4.759 1.878 -8.350 1.00 95.06 91 PRO A C 1
ATOM 704 O O . PRO A 1 91 ? -3.821 2.522 -8.814 1.00 95.06 91 PRO A O 1
ATOM 707 N N . THR A 1 92 ? -6.014 2.101 -8.747 1.00 92.38 92 THR A N 1
ATOM 708 C CA . THR A 1 92 ? -6.377 3.082 -9.780 1.00 92.38 92 THR A CA 1
ATOM 709 C C . THR A 1 92 ? -6.556 4.496 -9.232 1.00 92.38 92 THR A C 1
ATOM 711 O O . THR A 1 92 ? -6.689 5.446 -10.006 1.00 92.38 92 THR A O 1
ATOM 714 N N . ILE A 1 93 ? -6.496 4.667 -7.905 1.00 90.75 93 ILE A N 1
ATOM 715 C CA . ILE A 1 93 ? -6.563 5.980 -7.263 1.00 90.75 93 ILE A CA 1
ATOM 716 C C . ILE A 1 93 ? -5.368 6.824 -7.722 1.00 90.75 93 ILE A C 1
ATOM 718 O O . ILE A 1 93 ? -4.221 6.601 -7.351 1.00 90.75 93 ILE A O 1
ATOM 722 N N . SER A 1 94 ? -5.651 7.829 -8.541 1.00 83.62 94 SER A N 1
ATOM 723 C CA . SER A 1 94 ? -4.640 8.711 -9.127 1.00 83.62 94 SER A CA 1
ATOM 724 C C . SER A 1 94 ? -4.773 10.140 -8.620 1.00 83.62 94 SER A C 1
ATOM 726 O O . SER A 1 94 ? -5.873 10.612 -8.317 1.00 83.62 94 SER A O 1
ATOM 728 N N . ALA A 1 95 ? -3.656 10.865 -8.581 1.00 74.88 95 ALA A N 1
ATOM 729 C CA . ALA A 1 95 ? -3.716 12.308 -8.446 1.00 74.88 95 ALA A CA 1
ATOM 730 C C . ALA A 1 95 ? -4.250 12.895 -9.771 1.00 74.88 95 ALA A C 1
ATOM 732 O O . ALA A 1 95 ? -3.760 12.526 -10.842 1.00 74.88 95 ALA A O 1
ATOM 733 N N . PRO A 1 96 ? -5.242 13.802 -9.735 1.00 65.00 96 PRO A N 1
ATOM 734 C CA . PRO A 1 96 ? -5.722 14.474 -10.931 1.00 65.00 96 PRO A CA 1
ATOM 735 C C . PRO A 1 96 ? -4.570 15.235 -11.585 1.00 65.00 96 PRO A C 1
ATOM 737 O O . PRO A 1 96 ? -3.749 15.847 -10.894 1.00 65.00 96 PRO A O 1
ATOM 740 N N . ALA A 1 97 ? -4.535 15.209 -12.917 1.00 60.81 97 ALA A N 1
ATOM 741 C CA . ALA A 1 97 ? -3.601 16.012 -13.688 1.00 60.81 97 ALA A CA 1
ATOM 742 C C . ALA A 1 97 ? -3.730 17.495 -13.292 1.00 60.81 97 ALA A C 1
ATOM 744 O O . ALA A 1 97 ? -4.827 17.978 -12.990 1.00 60.81 97 ALA A O 1
ATOM 745 N N . ALA A 1 98 ? -2.606 18.218 -13.267 1.00 59.03 98 ALA A N 1
ATOM 746 C CA . ALA A 1 98 ? -2.624 19.663 -13.057 1.00 59.03 98 ALA A CA 1
ATOM 747 C C . ALA A 1 98 ? -3.580 20.310 -14.074 1.00 59.03 98 ALA A C 1
ATOM 749 O O . ALA A 1 98 ? -3.590 19.923 -15.245 1.00 59.03 98 ALA A O 1
ATOM 750 N N . SER A 1 99 ? -4.402 21.266 -13.629 1.00 55.81 99 SER A N 1
ATOM 751 C CA . SER A 1 99 ? -5.384 21.933 -14.489 1.00 55.81 99 SER A CA 1
ATOM 752 C C . SER A 1 99 ? -4.696 22.501 -15.734 1.00 55.81 99 SER A C 1
ATOM 754 O O . SER A 1 99 ? -3.839 23.374 -15.608 1.00 55.81 99 SER A O 1
ATOM 756 N N . GLY A 1 100 ? -5.056 21.990 -16.915 1.00 58.69 100 GLY A N 1
ATOM 757 C CA . GLY A 1 100 ? -4.474 22.389 -18.203 1.00 58.69 100 GLY A CA 1
ATOM 758 C C . GLY A 1 100 ? -3.477 21.397 -18.817 1.00 58.69 100 GLY A C 1
ATOM 759 O O . GLY A 1 100 ? -3.025 21.623 -19.934 1.00 58.69 100 GLY A O 1
ATOM 760 N N . SER A 1 101 ? -3.156 20.290 -18.141 1.00 59.31 101 SER A N 1
ATOM 761 C CA . SER A 1 101 ? -2.391 19.187 -18.732 1.00 59.31 101 SER A CA 1
ATOM 762 C C . SER A 1 101 ? -3.316 18.245 -19.511 1.00 59.31 101 SER A C 1
ATOM 764 O O . SER A 1 101 ? -4.295 17.746 -18.960 1.00 59.31 101 SER A O 1
ATOM 766 N N . SER A 1 102 ? -3.001 17.980 -20.782 1.00 60.06 102 SER A N 1
ATOM 767 C CA . SER A 1 102 ? -3.653 16.939 -21.593 1.00 60.06 102 SER A CA 1
ATOM 768 C C . SER A 1 102 ? -3.165 15.526 -21.257 1.00 60.06 102 SER A C 1
ATOM 770 O O . SER A 1 102 ? -3.681 14.550 -21.805 1.00 60.06 102 SER A O 1
ATOM 772 N N . SER A 1 103 ? -2.172 15.399 -20.372 1.00 59.84 103 SER A N 1
ATOM 773 C CA . SER A 1 103 ? -1.656 14.101 -19.955 1.00 59.84 103 SER A CA 1
ATOM 774 C C . SER A 1 103 ? -2.684 13.374 -19.083 1.00 59.84 103 SER A C 1
ATOM 776 O O . SER A 1 103 ? -3.272 13.995 -18.191 1.00 59.84 103 SER A O 1
ATOM 778 N N . PRO A 1 104 ? -2.891 12.063 -19.297 1.00 64.75 104 PRO A N 1
ATOM 779 C CA . PRO A 1 104 ? -3.786 11.268 -18.467 1.00 64.75 104 PRO A CA 1
ATOM 780 C C . PRO A 1 104 ? -3.365 11.320 -16.993 1.0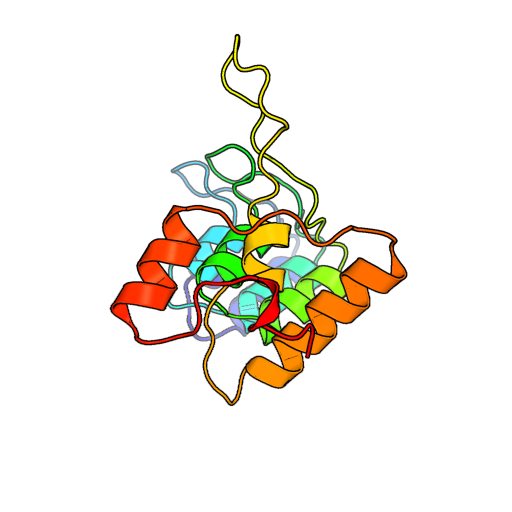0 64.75 104 PRO A C 1
ATOM 782 O O . PRO A 1 104 ? -2.194 11.540 -16.668 1.00 64.75 104 PRO A O 1
ATOM 785 N N . ALA A 1 105 ? -4.334 11.122 -16.096 1.00 72.06 105 ALA A N 1
ATOM 786 C CA . ALA A 1 105 ? -4.062 11.050 -14.666 1.00 72.06 105 ALA A CA 1
ATOM 787 C C . ALA A 1 105 ? -3.048 9.932 -14.382 1.00 72.06 105 ALA A C 1
ATOM 789 O O . ALA A 1 105 ? -3.153 8.822 -14.908 1.00 72.06 105 ALA A O 1
ATOM 790 N N . ARG A 1 106 ? -2.039 10.255 -13.575 1.00 79.75 106 ARG A N 1
ATOM 791 C CA . ARG A 1 106 ? -0.893 9.380 -13.349 1.00 79.75 106 ARG A CA 1
ATOM 792 C C . ARG A 1 106 ? -1.276 8.228 -12.421 1.00 79.75 106 ARG A C 1
ATOM 794 O O . ARG A 1 106 ? -1.653 8.469 -11.274 1.00 79.75 106 ARG A O 1
ATOM 801 N N . GLN A 1 107 ? -1.154 6.989 -12.890 1.00 86.06 107 GLN A N 1
ATOM 802 C CA . GLN A 1 107 ? -1.511 5.794 -12.118 1.00 86.06 107 GLN A CA 1
ATOM 803 C C . GLN A 1 107 ? -0.300 5.293 -11.326 1.00 86.06 107 GLN A C 1
ATOM 805 O O . GLN A 1 107 ? 0.259 4.247 -11.632 1.00 86.06 107 GLN A O 1
ATOM 810 N N . MET A 1 108 ? 0.121 6.056 -10.315 1.00 88.75 108 MET A N 1
ATOM 811 C CA . MET A 1 108 ? 1.384 5.825 -9.597 1.00 88.75 108 MET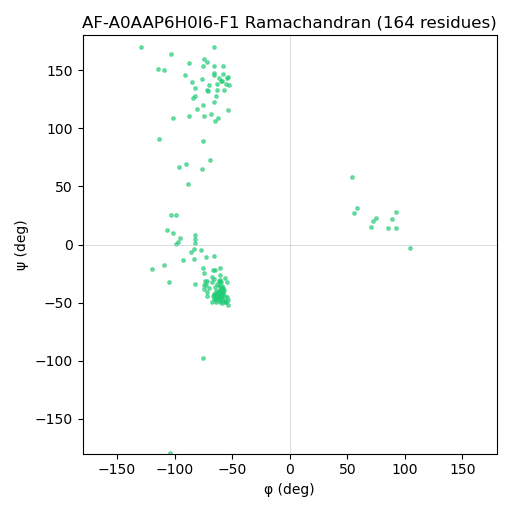 A CA 1
ATOM 812 C C . MET A 1 108 ? 1.516 4.396 -9.052 1.00 88.75 108 MET A C 1
ATOM 814 O O . MET A 1 108 ? 2.507 3.733 -9.317 1.00 88.75 108 MET A O 1
ATOM 818 N N . MET A 1 109 ? 0.485 3.878 -8.381 1.00 93.75 109 MET A N 1
ATOM 819 C CA . MET A 1 109 ? 0.509 2.513 -7.836 1.00 93.75 109 MET A CA 1
ATOM 820 C C . MET A 1 109 ? 0.610 1.443 -8.927 1.00 93.75 109 MET A C 1
ATOM 822 O O . MET A 1 109 ? 1.338 0.466 -8.772 1.00 93.75 109 MET A O 1
ATOM 826 N N . VAL A 1 110 ? -0.101 1.622 -10.043 1.00 94.31 110 VAL A N 1
ATOM 827 C CA . VAL A 1 110 ? -0.036 0.701 -11.189 1.00 94.31 110 VAL A CA 1
ATOM 828 C C . VAL A 1 110 ? 1.353 0.758 -11.830 1.00 94.31 110 VAL A C 1
ATOM 830 O O . VAL A 1 110 ? 1.939 -0.284 -12.116 1.00 94.31 110 VAL A O 1
ATOM 833 N N . GLU A 1 111 ? 1.901 1.960 -12.020 1.00 93.06 111 GLU A N 1
ATOM 834 C CA . GLU A 1 111 ? 3.262 2.173 -12.516 1.00 93.06 111 GLU A CA 1
ATOM 835 C C . GLU A 1 111 ? 4.288 1.459 -11.630 1.00 93.06 111 GLU A C 1
ATOM 837 O O . GLU A 1 111 ? 5.111 0.706 -12.145 1.00 93.06 111 GLU A O 1
ATOM 842 N N . ASP A 1 112 ? 4.206 1.637 -10.313 1.00 93.56 112 ASP A N 1
ATOM 843 C CA . ASP A 1 112 ? 5.099 0.996 -9.352 1.00 93.56 112 ASP A CA 1
ATOM 844 C C . ASP A 1 112 ? 4.991 -0.537 -9.435 1.00 93.56 112 ASP A C 1
ATOM 846 O O . ASP A 1 112 ? 5.999 -1.228 -9.563 1.00 93.56 112 ASP A O 1
ATOM 850 N N . ILE A 1 113 ? 3.775 -1.097 -9.448 1.00 94.88 113 ILE A N 1
ATOM 851 C CA . ILE A 1 113 ? 3.566 -2.553 -9.540 1.00 94.88 113 ILE A CA 1
ATOM 852 C C . ILE A 1 113 ? 4.219 -3.145 -10.799 1.00 94.88 113 ILE A C 1
ATOM 854 O O . ILE A 1 113 ? 4.830 -4.217 -10.730 1.00 94.88 113 ILE A O 1
ATOM 858 N N . TYR A 1 114 ? 4.131 -2.464 -11.942 1.00 93.62 114 TYR A N 1
ATOM 859 C CA . TYR A 1 114 ? 4.708 -2.961 -13.193 1.00 93.62 114 TYR A CA 1
ATOM 860 C C . TYR A 1 114 ? 6.205 -2.687 -13.346 1.00 93.62 114 TYR A C 1
ATOM 862 O O . TYR A 1 114 ? 6.898 -3.487 -13.977 1.00 93.62 114 TYR A O 1
ATOM 870 N N . TRP A 1 115 ? 6.703 -1.565 -12.826 1.00 92.81 115 TRP A N 1
ATOM 871 C CA . TRP A 1 115 ? 8.006 -1.039 -13.231 1.00 92.81 115 TRP A CA 1
ATOM 872 C C . TRP A 1 115 ? 9.027 -0.913 -12.110 1.00 92.81 115 TRP A C 1
ATOM 874 O O . TRP A 1 115 ? 10.228 -0.859 -12.418 1.00 92.81 115 TRP A O 1
ATOM 884 N N . GLU A 1 116 ? 8.600 -0.868 -10.845 1.00 91.62 116 GLU A N 1
ATOM 885 C CA . GLU A 1 116 ? 9.556 -0.693 -9.760 1.00 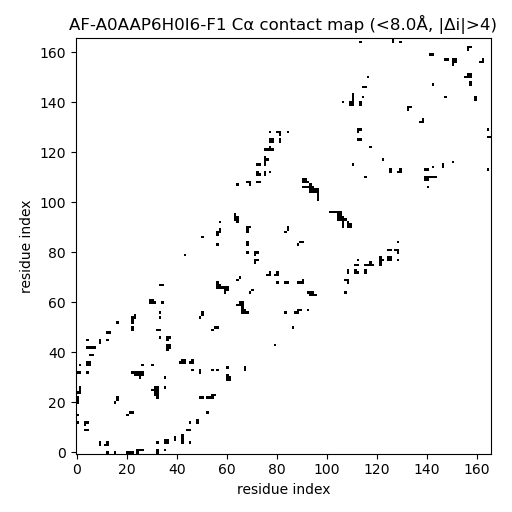91.62 116 GLU A CA 1
ATOM 886 C C . GLU A 1 116 ? 10.509 -1.878 -9.623 1.00 91.62 116 GLU A C 1
ATOM 888 O O . GLU A 1 116 ? 10.194 -3.038 -9.901 1.00 91.62 116 GLU A O 1
ATOM 893 N N . ILE A 1 117 ? 11.718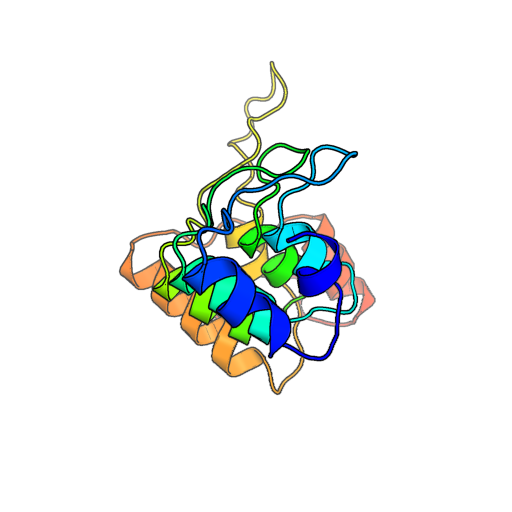 -1.539 -9.195 1.00 88.44 117 ILE A N 1
ATOM 894 C CA . ILE A 1 117 ? 12.775 -2.466 -8.839 1.00 88.44 117 ILE A CA 1
ATOM 895 C C . ILE A 1 117 ? 12.501 -2.930 -7.414 1.00 88.44 117 ILE A C 1
ATOM 897 O O . ILE A 1 117 ? 12.364 -2.115 -6.501 1.00 88.44 117 ILE A O 1
ATOM 901 N N . THR A 1 118 ? 12.471 -4.241 -7.222 1.00 89.62 118 THR A N 1
ATOM 902 C CA . THR A 1 118 ? 12.354 -4.857 -5.903 1.00 89.62 118 THR A CA 1
ATOM 903 C C . THR A 1 118 ? 13.432 -5.911 -5.706 1.00 89.62 118 THR A C 1
ATOM 905 O O . THR A 1 118 ? 14.176 -6.257 -6.629 1.00 89.62 118 THR A O 1
ATOM 908 N N . THR A 1 119 ? 13.551 -6.393 -4.480 1.00 89.69 119 THR A N 1
ATOM 909 C CA . THR A 1 119 ? 14.502 -7.430 -4.112 1.00 89.69 119 THR A CA 1
ATOM 910 C C . THR A 1 119 ? 14.023 -8.808 -4.601 1.00 89.69 119 THR A C 1
ATOM 912 O O . THR A 1 119 ? 12.821 -9.025 -4.786 1.00 89.69 119 THR A O 1
ATOM 915 N N . PRO A 1 120 ? 14.932 -9.773 -4.845 1.00 89.81 120 PRO A N 1
ATOM 916 C CA . PRO A 1 120 ? 14.561 -11.089 -5.377 1.00 89.81 120 PRO A CA 1
ATOM 917 C C . PRO A 1 120 ? 13.516 -11.857 -4.549 1.00 89.81 120 PRO A C 1
ATOM 919 O O . PRO A 1 120 ? 12.751 -12.638 -5.108 1.00 89.81 120 PRO A O 1
ATOM 922 N N . ASP A 1 121 ? 13.464 -11.632 -3.237 1.00 93.44 121 ASP A N 1
ATOM 923 C CA . ASP A 1 121 ? 12.497 -12.220 -2.304 1.00 93.44 121 ASP A CA 1
ATOM 924 C C . ASP A 1 121 ? 11.077 -11.654 -2.461 1.00 93.44 121 ASP A C 1
ATOM 926 O O . ASP A 1 121 ? 10.099 -12.383 -2.285 1.00 93.44 121 ASP A O 1
ATOM 930 N N . LEU A 1 122 ? 10.948 -10.387 -2.863 1.00 94.19 122 LEU A N 1
ATOM 931 C CA . LEU A 1 122 ? 9.663 -9.724 -3.099 1.00 94.19 122 LEU A CA 1
ATOM 932 C C . LEU A 1 122 ? 9.196 -9.829 -4.555 1.00 94.19 122 LEU A C 1
ATOM 934 O O . LEU A 1 122 ? 8.019 -9.605 -4.848 1.00 94.19 122 LEU A O 1
ATOM 938 N N . LEU A 1 123 ? 10.077 -10.242 -5.468 1.00 91.94 123 LEU A N 1
ATOM 939 C CA . LEU A 1 123 ? 9.756 -10.418 -6.882 1.00 91.94 123 LEU A CA 1
ATOM 940 C C . LEU A 1 123 ? 8.543 -11.342 -7.122 1.00 91.94 123 LEU A C 1
ATOM 942 O O . LEU A 1 123 ? 7.666 -10.953 -7.893 1.00 91.94 123 LEU A O 1
ATOM 946 N N . PRO A 1 124 ? 8.395 -12.514 -6.464 1.00 94.62 124 PRO A N 1
ATOM 947 C CA . PRO A 1 124 ? 7.199 -13.344 -6.629 1.00 94.62 124 PRO A CA 1
ATOM 948 C C . PRO A 1 124 ? 5.902 -12.631 -6.228 1.00 94.62 124 PRO A C 1
ATOM 950 O O . PRO A 1 124 ? 4.856 -12.883 -6.823 1.00 94.62 124 PRO A O 1
ATOM 953 N N . TRP A 1 125 ? 5.953 -11.734 -5.241 1.00 96.56 125 TRP A N 1
ATOM 954 C CA . TRP A 1 125 ? 4.795 -10.947 -4.821 1.00 96.56 125 TRP A CA 1
ATOM 955 C C . TRP A 1 125 ? 4.464 -9.843 -5.819 1.00 96.56 125 TRP A C 1
ATOM 957 O O . TRP A 1 125 ? 3.291 -9.651 -6.132 1.00 96.56 125 TRP A O 1
ATOM 967 N N . GLN A 1 126 ? 5.477 -9.200 -6.407 1.00 95.62 126 GLN A N 1
ATOM 968 C CA . GLN A 1 126 ? 5.275 -8.255 -7.508 1.00 95.62 126 GLN A CA 1
ATOM 969 C C . GLN A 1 126 ? 4.517 -8.913 -8.668 1.00 95.62 126 GLN A C 1
ATOM 971 O O . GLN A 1 126 ? 3.547 -8.344 -9.168 1.00 95.62 126 GLN A O 1
ATOM 976 N N . LYS A 1 127 ? 4.889 -10.147 -9.037 1.00 93.56 127 LYS A N 1
ATOM 977 C CA . LYS A 1 127 ? 4.181 -10.921 -10.072 1.00 93.56 127 LYS A CA 1
ATOM 978 C C . LYS A 1 127 ? 2.719 -11.156 -9.716 1.00 93.56 127 LYS A C 1
ATOM 980 O O . LYS A 1 127 ? 1.846 -10.992 -10.561 1.00 93.56 127 LYS A O 1
ATOM 985 N N . LYS A 1 128 ? 2.430 -11.511 -8.460 1.00 96.44 128 LYS A N 1
ATOM 986 C CA . LYS A 1 128 ? 1.046 -11.695 -8.004 1.00 96.44 128 LYS A CA 1
ATOM 987 C C . LYS A 1 128 ? 0.243 -10.399 -8.109 1.00 96.44 128 LYS A C 1
ATOM 989 O O . LYS A 1 128 ? -0.889 -10.441 -8.578 1.00 96.44 128 LYS A O 1
ATOM 994 N N . CYS A 1 129 ? 0.825 -9.251 -7.756 1.00 96.69 129 CYS A N 1
ATOM 995 C CA . CYS A 1 129 ? 0.193 -7.946 -7.974 1.00 96.69 129 CYS A CA 1
ATOM 996 C C . CYS A 1 129 ? -0.078 -7.695 -9.465 1.00 96.69 129 CYS A C 1
ATOM 998 O O . CYS A 1 129 ? -1.183 -7.310 -9.830 1.00 96.69 129 CYS A O 1
ATOM 1000 N N . GLN A 1 130 ? 0.890 -7.960 -10.346 1.00 95.69 130 GLN A N 1
ATOM 1001 C CA . GLN A 1 130 ? 0.718 -7.800 -11.796 1.00 95.69 130 GLN A CA 1
ATOM 1002 C C . GLN A 1 130 ? -0.393 -8.710 -12.342 1.00 95.69 130 GLN A C 1
ATOM 1004 O O . GLN A 1 130 ? -1.273 -8.249 -13.064 1.00 95.69 130 GLN A O 1
ATOM 1009 N N . GLN A 1 131 ? -0.419 -9.982 -11.943 1.00 95.56 131 GLN A N 1
ATOM 1010 C CA . GLN A 1 131 ? -1.483 -10.925 -12.300 1.00 95.56 131 GLN A 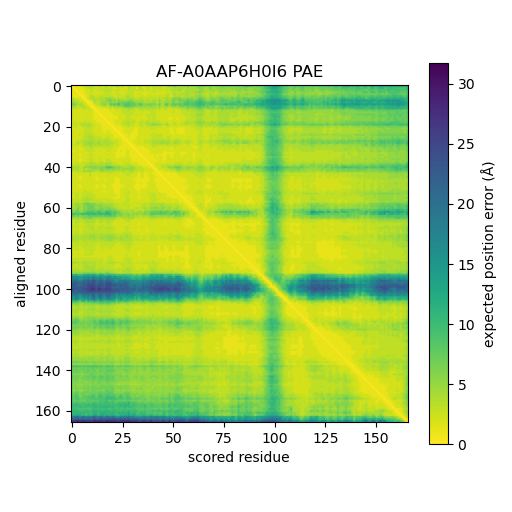CA 1
ATOM 1011 C C . GLN A 1 131 ? -2.851 -10.461 -11.793 1.00 95.56 131 GLN A C 1
ATOM 1013 O O . GLN A 1 131 ? -3.842 -10.555 -12.517 1.00 95.56 131 GLN A O 1
ATOM 1018 N N . TRP A 1 132 ? -2.905 -9.913 -10.578 1.00 96.62 132 TRP A N 1
ATOM 1019 C CA . TRP A 1 132 ? -4.120 -9.349 -9.998 1.00 96.62 132 TRP A CA 1
ATOM 1020 C C . TRP A 1 132 ? -4.666 -8.177 -10.824 1.00 96.62 132 TRP A C 1
ATOM 1022 O O . TRP A 1 132 ? -5.880 -8.099 -11.039 1.00 96.62 132 TRP A O 1
ATOM 1032 N N . LEU A 1 133 ? -3.781 -7.300 -11.320 1.00 95.88 133 LEU A N 1
ATOM 1033 C CA . LEU A 1 133 ? -4.126 -6.184 -12.210 1.00 95.88 133 LEU A CA 1
ATOM 1034 C C . LEU A 1 133 ? -4.633 -6.687 -13.568 1.00 95.88 133 LEU A C 1
ATOM 1036 O O . LEU A 1 133 ? -5.686 -6.249 -14.034 1.00 95.88 133 LEU A O 1
ATOM 1040 N N . ILE A 1 134 ? -3.926 -7.647 -14.172 1.00 94.31 134 ILE A N 1
ATOM 1041 C CA . ILE A 1 134 ? -4.296 -8.262 -15.456 1.00 94.31 134 ILE A CA 1
ATOM 1042 C C . ILE A 1 134 ? -5.678 -8.914 -15.362 1.00 94.31 134 ILE A C 1
ATOM 1044 O O . ILE A 1 134 ? -6.523 -8.684 -16.225 1.00 94.31 134 ILE A O 1
ATOM 1048 N N . ALA A 1 135 ? -5.951 -9.658 -14.286 1.00 95.50 135 ALA A N 1
ATOM 1049 C CA . ALA A 1 135 ? -7.245 -10.301 -14.050 1.00 95.50 135 ALA A CA 1
ATOM 1050 C C . ALA A 1 135 ? -8.418 -9.304 -13.957 1.00 95.50 135 ALA A C 1
ATOM 1052 O O . ALA A 1 135 ? -9.571 -9.686 -14.141 1.00 95.50 135 ALA A O 1
ATOM 1053 N N . ARG A 1 136 ? -8.132 -8.025 -13.688 1.00 95.81 136 ARG A N 1
ATOM 1054 C CA . ARG A 1 136 ? -9.107 -6.925 -13.605 1.00 95.81 136 ARG A CA 1
ATOM 1055 C C . ARG A 1 136 ? -9.051 -5.978 -14.803 1.00 95.81 136 ARG A C 1
ATOM 1057 O O . ARG A 1 136 ? -9.665 -4.917 -14.762 1.00 95.81 136 ARG A O 1
ATOM 1064 N N . ASN A 1 137 ? -8.360 -6.367 -15.875 1.00 94.56 137 ASN A N 1
ATOM 1065 C CA . ASN A 1 137 ? -8.179 -5.572 -17.091 1.00 94.56 137 ASN A CA 1
ATOM 1066 C C . ASN A 1 137 ? -7.519 -4.203 -16.841 1.00 94.56 137 ASN A C 1
ATOM 1068 O O . ASN A 1 137 ? -7.792 -3.243 -17.562 1.00 94.56 137 ASN A O 1
ATOM 1072 N N . ILE A 1 138 ? -6.647 -4.101 -15.833 1.00 92.75 138 ILE A N 1
ATOM 1073 C CA . ILE A 1 138 ? -5.861 -2.889 -15.578 1.00 92.75 138 ILE A CA 1
ATOM 1074 C C . ILE A 1 138 ? -4.570 -2.979 -16.411 1.00 92.75 138 ILE A C 1
ATOM 1076 O O . ILE A 1 138 ? -3.719 -3.833 -16.130 1.00 92.75 138 ILE A O 1
ATOM 1080 N N . PRO A 1 139 ? -4.419 -2.146 -17.460 1.00 90.38 139 PRO A N 1
ATOM 1081 C CA . PRO A 1 139 ? -3.342 -2.296 -18.428 1.00 90.38 139 PRO A CA 1
ATOM 1082 C C . PRO A 1 139 ? -1.986 -1.913 -17.836 1.00 90.38 139 PRO A C 1
ATOM 1084 O O . PRO A 1 139 ? -1.895 -1.111 -16.909 1.00 90.38 139 PRO A O 1
ATOM 1087 N N . ARG A 1 140 ? -0.921 -2.449 -18.437 1.00 90.44 140 ARG A N 1
ATOM 1088 C CA . ARG A 1 140 ? 0.457 -2.014 -18.196 1.00 90.44 140 ARG A CA 1
ATOM 1089 C C . ARG A 1 140 ? 0.640 -0.591 -18.756 1.00 90.44 140 ARG A C 1
ATOM 1091 O O . ARG A 1 140 ? 0.573 -0.435 -19.976 1.00 90.44 140 ARG A O 1
ATOM 1098 N N . PRO A 1 141 ? 0.850 0.441 -17.918 1.00 90.50 141 PRO A N 1
ATOM 1099 C CA . PRO A 1 141 ? 1.077 1.802 -18.390 1.00 90.50 141 PRO A CA 1
ATOM 1100 C C . PRO A 1 141 ? 2.496 1.935 -18.959 1.00 90.50 141 PRO A C 1
ATOM 1102 O O . PRO A 1 141 ? 3.355 1.133 -18.589 1.00 90.50 141 PRO A O 1
ATOM 1105 N N . PRO A 1 142 ? 2.783 2.945 -19.799 1.00 90.50 142 PRO A N 1
ATOM 1106 C CA . PRO A 1 142 ? 4.150 3.223 -20.239 1.00 90.50 142 PRO A CA 1
ATOM 1107 C C . PRO A 1 142 ? 5.061 3.495 -19.038 1.00 90.50 142 PRO A C 1
ATOM 1109 O O . PRO A 1 142 ? 4.624 4.074 -18.039 1.00 90.50 142 PRO A O 1
ATOM 1112 N N . MET A 1 143 ? 6.330 3.099 -19.130 1.00 90.94 143 MET A N 1
ATOM 1113 C CA . MET A 1 143 ? 7.285 3.286 -18.045 1.00 90.94 143 MET A CA 1
ATOM 1114 C C . MET A 1 143 ? 7.542 4.783 -17.811 1.00 90.94 143 MET A C 1
ATOM 1116 O O . MET A 1 143 ? 8.046 5.472 -18.707 1.00 90.94 143 MET A O 1
ATOM 1120 N N . PRO A 1 144 ? 7.298 5.292 -16.592 1.00 89.56 144 PRO A N 1
ATOM 1121 C CA . PRO A 1 144 ? 7.599 6.673 -16.249 1.00 89.56 144 PRO A CA 1
ATOM 1122 C C . PRO A 1 144 ? 9.099 6.981 -16.267 1.00 89.56 144 PRO A C 1
ATOM 1124 O O . PRO A 1 144 ? 9.924 6.189 -15.809 1.00 89.56 144 PRO A O 1
ATOM 1127 N N . GLU A 1 145 ? 9.447 8.206 -16.658 1.00 89.12 145 GLU A N 1
ATOM 1128 C CA . GLU A 1 145 ? 10.842 8.641 -16.811 1.00 89.12 145 GLU A CA 1
ATOM 1129 C C . GLU A 1 145 ? 11.672 8.525 -15.520 1.00 89.12 145 GLU A C 1
ATOM 1131 O O . GLU A 1 145 ? 12.830 8.120 -15.549 1.00 89.12 145 GLU A O 1
ATOM 1136 N N . HIS A 1 146 ? 11.087 8.837 -14.361 1.00 87.25 146 HIS A N 1
ATOM 1137 C CA . HIS A 1 146 ? 11.796 8.704 -13.083 1.00 87.25 146 HIS A CA 1
ATOM 1138 C C . HIS A 1 146 ? 12.158 7.244 -12.739 1.00 87.25 146 HIS A C 1
ATOM 1140 O O . HIS A 1 146 ? 13.251 7.008 -12.228 1.00 87.25 146 HIS A O 1
ATOM 1146 N N . ILE A 1 147 ? 11.303 6.263 -13.072 1.00 89.75 147 ILE A N 1
ATOM 1147 C CA . ILE A 1 147 ? 11.616 4.836 -12.891 1.00 89.75 147 ILE A CA 1
ATOM 1148 C C . ILE A 1 147 ? 12.667 4.406 -13.909 1.00 89.75 147 ILE A C 1
ATOM 1150 O O . ILE A 1 147 ? 13.611 3.712 -13.544 1.00 89.75 147 ILE A O 1
ATOM 1154 N N . ARG A 1 148 ? 12.576 4.872 -15.160 1.00 92.12 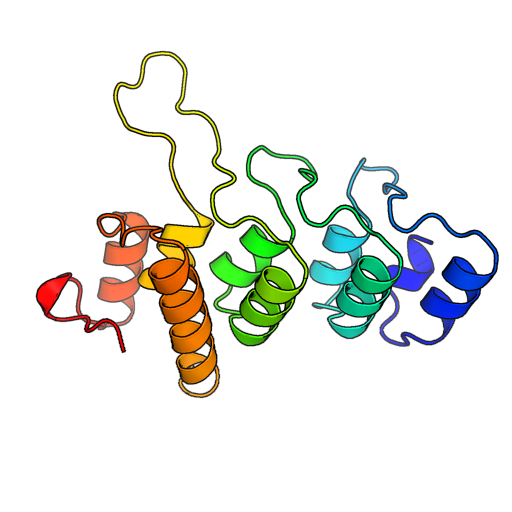148 ARG A N 1
ATOM 1155 C CA . ARG A 1 148 ? 13.601 4.611 -16.179 1.00 92.12 148 ARG A CA 1
ATOM 1156 C C . ARG A 1 148 ? 14.988 5.059 -15.719 1.00 92.12 148 ARG A C 1
ATOM 1158 O O . ARG A 1 148 ? 15.917 4.258 -15.742 1.00 92.12 148 ARG A O 1
ATOM 1165 N N . LYS A 1 149 ? 15.104 6.295 -15.221 1.00 92.06 149 LYS A N 1
ATOM 1166 C CA . LYS A 1 149 ? 16.348 6.845 -14.655 1.00 92.06 149 LYS A CA 1
ATOM 1167 C C . LYS A 1 149 ? 16.835 6.060 -13.443 1.00 92.06 149 LYS A C 1
ATOM 1169 O O . LYS A 1 149 ? 18.030 5.823 -13.303 1.00 92.06 149 LYS A O 1
ATOM 1174 N N . LYS A 1 150 ? 15.919 5.632 -12.569 1.00 90.94 150 LYS A N 1
ATOM 1175 C CA . LYS A 1 150 ? 16.251 4.768 -11.430 1.00 90.94 150 LYS A CA 1
ATOM 1176 C C . LYS A 1 150 ? 16.851 3.445 -11.916 1.00 90.94 150 LYS A C 1
ATOM 1178 O O . LYS A 1 150 ? 17.920 3.062 -11.458 1.00 90.94 150 LYS A O 1
ATOM 1183 N N . ARG A 1 151 ? 16.211 2.772 -12.875 1.00 91.38 151 ARG A N 1
ATOM 1184 C CA . ARG A 1 151 ? 16.691 1.509 -13.462 1.00 91.38 151 ARG A CA 1
ATOM 1185 C C . ARG A 1 151 ? 18.056 1.669 -14.115 1.00 91.38 151 ARG A C 1
ATOM 1187 O O . ARG A 1 151 ? 18.935 0.865 -13.832 1.00 91.38 151 ARG A O 1
ATOM 1194 N N . GLU A 1 152 ? 18.249 2.735 -14.885 1.00 93.12 152 GLU A N 1
ATOM 1195 C CA . GLU A 1 152 ? 19.544 3.084 -15.473 1.00 93.12 152 GLU A CA 1
ATOM 1196 C C . GLU A 1 152 ? 20.634 3.236 -14.403 1.00 93.12 152 GLU A C 1
ATOM 1198 O O . GLU A 1 152 ? 21.685 2.607 -14.499 1.00 93.12 152 GLU A O 1
ATOM 1203 N N . ALA A 1 153 ? 20.358 3.995 -13.336 1.00 92.62 153 ALA A N 1
ATOM 1204 C CA . ALA A 1 153 ? 21.308 4.230 -12.250 1.00 92.62 153 ALA A CA 1
ATOM 1205 C C . ALA A 1 153 ? 21.724 2.944 -11.512 1.00 92.62 153 ALA A C 1
ATOM 1207 O O . ALA A 1 153 ? 22.851 2.846 -11.033 1.00 92.62 153 ALA A O 1
ATOM 1208 N N . PHE A 1 154 ? 20.830 1.956 -11.434 1.00 89.50 154 PHE A N 1
ATOM 1209 C CA . PHE A 1 154 ? 21.099 0.654 -10.822 1.00 89.50 154 PHE A CA 1
ATOM 1210 C C . PHE A 1 154 ? 21.532 -0.427 -11.834 1.00 89.50 154 PHE A C 1
ATOM 1212 O O . PHE A 1 154 ? 21.683 -1.586 -11.451 1.00 89.50 154 PHE A O 1
ATOM 1219 N N . GLY A 1 155 ? 21.740 -0.081 -13.111 1.00 90.88 155 GLY A N 1
ATOM 1220 C CA . GLY A 1 155 ? 22.189 -1.018 -14.149 1.00 90.88 155 GLY A CA 1
ATOM 1221 C C . GLY A 1 155 ? 21.134 -2.035 -14.604 1.00 90.88 155 GLY A C 1
ATOM 1222 O O . GLY A 1 155 ? 21.482 -3.079 -15.153 1.00 90.88 155 GLY A O 1
ATOM 1223 N N . PHE A 1 156 ? 19.849 -1.757 -14.378 1.00 89.88 156 PHE A N 1
ATOM 1224 C CA . PHE A 1 156 ? 18.740 -2.579 -14.861 1.00 89.88 156 PHE A CA 1
ATOM 1225 C C . PHE A 1 156 ? 18.307 -2.173 -16.280 1.00 89.88 156 PHE A C 1
ATOM 1227 O O . PHE A 1 156 ? 18.479 -1.015 -16.668 1.00 89.88 156 PHE A O 1
ATOM 1234 N N . PRO A 1 157 ? 17.670 -3.083 -17.047 1.00 89.31 157 PRO A N 1
ATOM 1235 C CA . PRO A 1 157 ? 17.129 -2.757 -18.365 1.00 89.31 157 PRO A CA 1
ATOM 1236 C C . PRO A 1 157 ? 16.158 -1.575 -18.307 1.00 89.31 157 PRO A C 1
ATOM 1238 O O . PRO A 1 157 ? 15.334 -1.498 -17.392 1.00 89.31 157 PRO A O 1
ATOM 1241 N N . THR A 1 158 ? 16.246 -0.674 -19.284 1.00 90.31 158 THR A N 1
ATOM 1242 C CA . THR A 1 158 ? 15.440 0.558 -19.375 1.00 90.31 158 THR A CA 1
ATOM 1243 C C . THR A 1 158 ? 14.398 0.516 -20.490 1.00 90.31 158 THR A C 1
ATOM 1245 O O . THR A 1 158 ? 13.449 1.301 -20.466 1.00 90.31 158 THR A O 1
ATOM 1248 N N . ARG A 1 159 ? 14.548 -0.399 -21.457 1.00 88.19 159 ARG A N 1
ATOM 1249 C CA . ARG A 1 159 ? 13.561 -0.629 -22.515 1.00 88.19 159 ARG A CA 1
ATOM 1250 C C . ARG A 1 159 ? 12.458 -1.537 -21.989 1.00 88.19 159 ARG A C 1
ATOM 1252 O O . ARG A 1 159 ? 12.724 -2.554 -21.359 1.00 88.19 159 ARG A O 1
ATOM 1259 N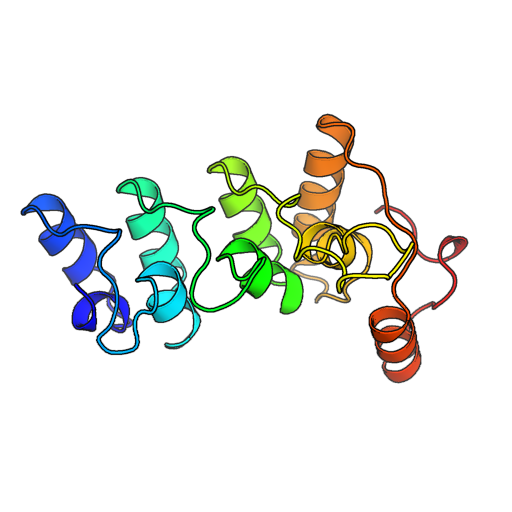 N . GLU A 1 160 ? 11.216 -1.173 -22.273 1.00 87.88 160 GLU A N 1
ATOM 1260 C CA . GLU A 1 160 ? 10.031 -1.887 -21.786 1.00 87.88 160 GLU A CA 1
ATOM 1261 C C . GLU A 1 160 ? 9.955 -3.340 -22.280 1.00 87.88 160 GLU A C 1
ATOM 1263 O O . GLU A 1 160 ? 9.516 -4.220 -21.541 1.00 87.88 160 GLU A O 1
ATOM 1268 N N . GLU A 1 161 ? 10.422 -3.588 -23.505 1.00 86.50 161 GLU A N 1
ATOM 1269 C CA . GLU A 1 161 ? 10.495 -4.912 -24.139 1.00 86.50 161 GLU A CA 1
ATOM 1270 C C . GLU A 1 161 ? 11.484 -5.865 -23.449 1.00 86.50 161 GLU A C 1
ATOM 1272 O O . GLU A 1 161 ? 11.242 -7.068 -23.402 1.00 86.50 161 GLU A O 1
ATOM 1277 N N . ASP A 1 162 ? 12.543 -5.322 -22.843 1.00 85.81 162 ASP A N 1
ATOM 1278 C CA . ASP A 1 162 ? 13.570 -6.092 -22.131 1.00 85.81 162 ASP A CA 1
ATOM 1279 C C . ASP A 1 162 ? 13.142 -6.428 -20.690 1.00 85.81 162 ASP A C 1
ATOM 1281 O O . ASP A 1 162 ? 13.860 -7.101 -19.948 1.00 85.81 162 ASP A O 1
ATOM 1285 N N . ILE A 1 163 ? 11.973 -5.934 -20.268 1.00 83.50 163 ILE A N 1
ATOM 1286 C CA . ILE A 1 163 ? 11.418 -6.125 -18.930 1.00 83.50 163 ILE A CA 1
ATOM 1287 C C . ILE A 1 163 ? 10.166 -6.984 -19.085 1.00 83.50 163 ILE A C 1
ATOM 1289 O O . ILE A 1 163 ? 9.068 -6.450 -19.302 1.00 83.50 163 ILE A O 1
ATOM 1293 N N . PRO A 1 164 ? 10.301 -8.315 -19.008 1.00 70.56 164 PRO A N 1
ATOM 1294 C CA . PRO A 1 164 ? 9.150 -9.191 -19.111 1.00 70.56 164 PRO A CA 1
ATOM 1295 C C . PRO A 1 164 ? 8.163 -8.906 -17.974 1.00 70.56 164 PRO A C 1
ATOM 1297 O O . PRO A 1 164 ? 8.558 -8.626 -16.842 1.00 70.56 164 PRO A O 1
ATOM 1300 N N . LEU A 1 165 ? 6.870 -8.999 -18.292 1.00 66.81 165 LEU A N 1
ATOM 1301 C CA . LEU A 1 165 ? 5.846 -9.253 -17.282 1.00 66.81 165 LEU A CA 1
ATOM 1302 C C . LEU A 1 165 ? 6.149 -10.651 -16.747 1.00 66.81 165 LEU A C 1
ATOM 1304 O O . LEU A 1 165 ? 6.050 -11.626 -17.492 1.00 66.81 165 LEU A O 1
ATOM 1308 N N . LEU A 1 166 ? 6.680 -10.721 -15.532 1.00 58.53 166 LEU A N 1
ATOM 1309 C CA . LEU A 1 166 ? 7.264 -11.946 -15.000 1.00 58.53 166 LEU A CA 1
ATOM 1310 C C . LEU A 1 166 ? 6.230 -12.889 -14.388 1.00 58.53 166 LEU A C 1
ATOM 1312 O O 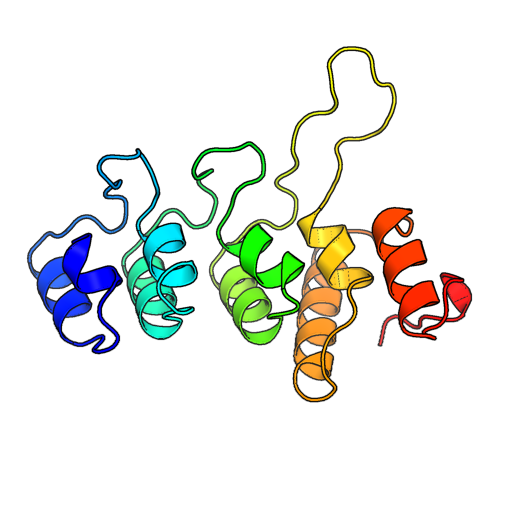. LEU A 1 166 ? 5.234 -12.430 -13.798 1.00 58.53 166 LEU A O 1
#

Mean predicted aligned error: 5.08 Å